Protein AF-A0A086K2T2-F1 (afdb_monomer_lite)

Organism: NCBI:txid943167

Structure (mmCIF, N/CA/C/O backbone):
data_AF-A0A086K2T2-F1
#
_entry.id   AF-A0A086K2T2-F1
#
loop_
_atom_site.group_PDB
_atom_site.id
_atom_site.type_symbol
_atom_site.label_atom_id
_atom_site.label_alt_id
_atom_site.label_comp_id
_atom_site.label_asym_id
_atom_site.label_entity_id
_atom_site.label_seq_id
_atom_site.pdbx_PDB_ins_code
_atom_site.Cartn_x
_atom_site.Cartn_y
_atom_site.Cartn_z
_atom_site.occupancy
_atom_site.B_iso_or_equiv
_atom_site.auth_seq_id
_atom_site.auth_comp_id
_atom_site.auth_asym_id
_atom_site.auth_atom_id
_atom_site.pdbx_PDB_model_num
ATOM 1 N N . LEU A 1 1 ? 9.852 3.200 -11.752 1.00 92.31 1 LEU A N 1
ATOM 2 C CA . LEU A 1 1 ? 8.713 2.403 -11.233 1.00 92.31 1 LEU A CA 1
ATOM 3 C C . LEU A 1 1 ? 8.890 2.026 -9.760 1.00 92.31 1 LEU A C 1
ATOM 5 O O . LEU A 1 1 ? 7.981 2.288 -8.988 1.00 92.31 1 LEU A O 1
ATOM 9 N N . ALA A 1 2 ? 10.057 1.526 -9.336 1.00 95.31 2 ALA A N 1
ATOM 10 C CA . ALA A 1 2 ? 10.323 1.230 -7.920 1.00 95.31 2 ALA A CA 1
ATOM 11 C C . ALA A 1 2 ? 10.089 2.429 -6.971 1.00 95.31 2 ALA A C 1
ATOM 13 O O . ALA A 1 2 ? 9.415 2.281 -5.959 1.00 95.31 2 ALA A O 1
ATOM 14 N N . GLU A 1 3 ? 10.547 3.636 -7.326 1.00 97.75 3 GLU A N 1
ATOM 15 C CA . GLU A 1 3 ? 10.297 4.844 -6.517 1.00 97.75 3 GLU A CA 1
ATOM 16 C C . GLU A 1 3 ? 8.798 5.180 -6.388 1.00 97.75 3 GLU A C 1
ATOM 18 O O . GLU A 1 3 ? 8.335 5.595 -5.329 1.00 97.75 3 GLU A O 1
ATOM 23 N N . TYR A 1 4 ? 8.014 4.963 -7.449 1.00 97.25 4 TYR A N 1
ATOM 24 C CA . TYR A 1 4 ? 6.560 5.140 -7.402 1.00 97.25 4 TYR A CA 1
ATOM 25 C C . TYR A 1 4 ? 5.921 4.146 -6.429 1.00 97.25 4 TYR A C 1
ATOM 27 O O . TYR A 1 4 ? 5.141 4.550 -5.570 1.00 97.25 4 TYR A O 1
ATOM 35 N N . MET A 1 5 ? 6.305 2.870 -6.509 1.00 97.25 5 MET A N 1
ATOM 36 C CA . MET A 1 5 ? 5.830 1.847 -5.576 1.00 97.25 5 MET A CA 1
ATOM 37 C C . MET A 1 5 ? 6.202 2.186 -4.135 1.00 97.25 5 MET A C 1
ATOM 39 O O . MET A 1 5 ? 5.371 2.036 -3.250 1.00 97.25 5 MET A O 1
ATOM 43 N N . TYR A 1 6 ? 7.412 2.700 -3.903 1.00 97.38 6 TYR A N 1
ATOM 44 C CA . TYR A 1 6 ? 7.841 3.149 -2.581 1.00 97.38 6 TYR A CA 1
ATOM 45 C C . TYR A 1 6 ? 6.929 4.256 -2.031 1.00 97.38 6 TYR A C 1
ATOM 47 O O . TYR A 1 6 ? 6.450 4.155 -0.903 1.00 97.38 6 TYR A O 1
ATOM 55 N N . LYS A 1 7 ? 6.607 5.268 -2.847 1.00 98.31 7 LYS A N 1
ATOM 56 C CA . LYS A 1 7 ? 5.682 6.350 -2.463 1.00 98.31 7 LYS A CA 1
ATOM 57 C C . LYS A 1 7 ? 4.264 5.837 -2.188 1.00 98.31 7 LYS A C 1
ATOM 59 O O . LYS A 1 7 ? 3.664 6.233 -1.193 1.00 98.31 7 LYS A O 1
ATOM 64 N N . VAL A 1 8 ? 3.742 4.943 -3.034 1.00 97.88 8 VAL A N 1
ATOM 65 C CA . VAL A 1 8 ? 2.409 4.335 -2.853 1.00 97.88 8 VAL A CA 1
ATOM 66 C C . VAL A 1 8 ? 2.353 3.503 -1.572 1.00 97.88 8 VAL A C 1
ATOM 68 O O . VAL A 1 8 ? 1.420 3.657 -0.788 1.00 97.88 8 VAL A O 1
ATOM 71 N N . SER A 1 9 ? 3.358 2.661 -1.329 1.00 97.44 9 SER A N 1
ATOM 72 C CA . SER A 1 9 ? 3.449 1.849 -0.113 1.00 97.44 9 SER A CA 1
ATOM 73 C C . SER A 1 9 ? 3.553 2.710 1.148 1.00 97.44 9 SER A C 1
ATOM 75 O O . SER A 1 9 ? 2.900 2.399 2.143 1.00 97.44 9 SER A O 1
ATOM 77 N N . GLY A 1 10 ? 4.312 3.811 1.103 1.00 98.25 10 GLY A N 1
ATOM 78 C CA . GLY A 1 10 ? 4.382 4.782 2.200 1.00 98.25 10 GLY A CA 1
ATOM 79 C C . GLY A 1 10 ? 3.017 5.401 2.504 1.00 98.25 10 GLY A C 1
ATOM 80 O O . GLY A 1 10 ? 2.510 5.256 3.612 1.00 98.25 10 GLY A O 1
ATOM 81 N N . ALA A 1 11 ? 2.357 5.970 1.491 1.00 98.25 11 ALA A N 1
ATOM 82 C CA . ALA A 1 11 ? 1.031 6.570 1.651 1.00 98.25 11 ALA A CA 1
ATOM 83 C C . ALA A 1 11 ? -0.030 5.563 2.140 1.00 98.25 11 ALA A C 1
ATOM 85 O O . ALA A 1 11 ? -0.901 5.907 2.941 1.00 98.25 11 ALA A O 1
ATOM 86 N N . PHE A 1 12 ? 0.034 4.307 1.684 1.00 98.19 12 PHE A N 1
ATOM 87 C CA . PHE A 1 12 ? -0.863 3.255 2.161 1.00 98.19 12 PHE A CA 1
ATOM 88 C C . PHE A 1 12 ? -0.585 2.861 3.617 1.00 98.19 12 PHE A C 1
ATOM 90 O O . PHE A 1 12 ? -1.526 2.580 4.358 1.00 98.19 12 PHE A O 1
ATOM 97 N N . THR A 1 13 ? 0.682 2.867 4.039 1.00 97.88 13 THR A N 1
ATOM 98 C CA . THR A 1 13 ? 1.068 2.601 5.433 1.00 97.88 13 THR A CA 1
ATOM 99 C C . THR A 1 13 ? 0.492 3.667 6.359 1.00 97.88 13 THR A C 1
ATOM 101 O O . THR A 1 13 ? -0.170 3.318 7.337 1.00 97.88 13 THR A O 1
ATOM 104 N N . ASP A 1 14 ? 0.642 4.944 6.000 1.00 98.25 14 ASP A N 1
ATOM 105 C CA . ASP A 1 14 ? 0.072 6.065 6.756 1.00 98.25 14 ASP A CA 1
ATOM 106 C C . ASP A 1 14 ? -1.460 5.949 6.851 1.00 98.25 14 ASP A C 1
ATOM 108 O O . ASP A 1 14 ? -2.045 6.079 7.930 1.00 98.25 14 ASP A O 1
ATOM 112 N N . PHE A 1 15 ? -2.123 5.623 5.734 1.00 97.69 15 PHE A N 1
ATOM 113 C CA . PHE A 1 15 ? -3.564 5.362 5.702 1.00 97.69 15 PHE A CA 1
ATOM 114 C C . PHE A 1 15 ? -3.969 4.226 6.649 1.00 97.69 15 PHE A C 1
ATOM 116 O O . PHE A 1 15 ? -4.901 4.390 7.438 1.00 97.69 15 PHE A O 1
ATOM 123 N N . TYR A 1 16 ? -3.290 3.079 6.578 1.00 95.94 16 TYR A N 1
ATOM 124 C CA . TYR A 1 16 ? -3.651 1.894 7.352 1.00 95.94 16 TYR A CA 1
ATOM 125 C C . TYR A 1 16 ? -3.429 2.098 8.858 1.00 95.94 16 TYR A C 1
ATOM 127 O O . TYR A 1 16 ? -4.202 1.589 9.669 1.00 95.94 16 TYR A O 1
ATOM 135 N N . GLN A 1 17 ? -2.415 2.882 9.236 1.00 96.56 17 GLN A N 1
ATOM 136 C CA . GLN A 1 17 ? -2.161 3.265 10.627 1.00 96.56 17 GLN A CA 1
ATOM 137 C C . GLN A 1 17 ? -3.204 4.256 11.160 1.00 96.56 17 GLN A C 1
ATOM 139 O O . GLN A 1 17 ? -3.662 4.117 12.293 1.00 96.56 17 GLN A O 1
ATOM 144 N N . ALA A 1 18 ? -3.608 5.241 10.353 1.00 96.94 18 ALA A N 1
ATOM 145 C CA . ALA A 1 18 ? -4.545 6.281 10.776 1.00 96.94 18 ALA A CA 1
ATOM 146 C C . ALA A 1 18 ? -6.021 5.839 10.735 1.00 96.94 18 ALA A C 1
ATOM 148 O O . ALA A 1 18 ? -6.852 6.357 11.483 1.00 96.94 18 ALA A O 1
ATOM 149 N N . CYS A 1 19 ? -6.379 4.904 9.850 1.00 94.56 19 CYS A N 1
ATOM 150 C CA . CYS A 1 19 ? -7.765 4.533 9.578 1.00 94.56 19 CYS A CA 1
ATOM 151 C C . CYS A 1 19 ? -8.043 3.056 9.869 1.00 94.56 19 CYS A C 1
ATOM 153 O O . CYS A 1 19 ? -7.676 2.172 9.097 1.00 94.56 19 CYS A O 1
ATOM 155 N N . LYS A 1 20 ? -8.850 2.781 10.901 1.00 96.12 20 LYS A N 1
ATOM 156 C CA . LYS A 1 20 ? -9.409 1.437 11.110 1.00 96.12 20 LYS A CA 1
ATOM 157 C C . LYS A 1 20 ? -10.270 1.035 9.907 1.00 96.12 20 LYS A C 1
ATOM 159 O O . LYS A 1 20 ? -11.284 1.672 9.640 1.00 96.12 20 LYS A O 1
ATOM 164 N N . VAL A 1 21 ? -9.897 -0.011 9.175 1.00 96.94 21 VAL A N 1
ATOM 165 C CA . VAL A 1 21 ? -10.672 -0.467 8.006 1.00 96.94 21 VAL A CA 1
ATOM 166 C C . VAL A 1 21 ? -11.905 -1.252 8.455 1.00 96.94 21 VAL A C 1
ATOM 168 O O . VAL A 1 21 ? -13.038 -0.832 8.213 1.00 96.94 21 VAL A O 1
ATOM 171 N N . LEU A 1 22 ? -11.685 -2.359 9.166 1.00 97.19 22 LEU A N 1
ATOM 172 C CA . LEU A 1 22 ? -12.740 -3.274 9.602 1.00 97.19 22 LEU A CA 1
ATOM 173 C C . LEU A 1 22 ? -13.536 -2.707 10.782 1.00 97.19 22 LEU A C 1
ATOM 175 O O . LEU A 1 22 ? -12.969 -2.185 11.741 1.00 97.19 22 LEU A O 1
ATOM 179 N N . GLY A 1 23 ? -14.858 -2.825 10.725 1.00 95.38 23 GLY A N 1
ATOM 180 C CA . GLY A 1 23 ? -15.777 -2.308 11.737 1.00 95.38 23 GLY A CA 1
ATOM 181 C C . GLY A 1 23 ? -15.874 -0.781 11.774 1.00 95.38 23 GLY A C 1
ATOM 182 O O . GLY A 1 23 ? -16.384 -0.237 12.749 1.00 95.38 23 GLY A O 1
ATOM 183 N N . SER A 1 24 ? -15.362 -0.080 10.757 1.00 96.69 24 SER A N 1
ATOM 184 C CA . SER A 1 24 ? -15.573 1.363 10.612 1.00 96.69 24 SER A CA 1
ATOM 185 C C . SER A 1 24 ? -16.842 1.664 9.809 1.00 96.69 24 SER A C 1
ATOM 187 O O . SER A 1 24 ? -17.209 0.868 8.941 1.00 96.69 24 SER A O 1
ATOM 189 N N . PRO A 1 25 ? -17.487 2.830 10.006 1.00 97.75 25 PRO A N 1
ATOM 190 C CA . PRO A 1 25 ? -18.629 3.229 9.180 1.00 97.75 25 PRO A CA 1
ATOM 191 C C . PRO A 1 25 ? -18.289 3.316 7.682 1.00 97.75 25 PRO A C 1
ATOM 193 O O . PRO A 1 25 ? -19.153 3.125 6.835 1.00 97.75 25 PRO A O 1
ATOM 196 N N . GLN A 1 26 ? -17.020 3.570 7.342 1.00 97.50 26 GLN A N 1
ATOM 197 C CA . GLN A 1 26 ? -16.514 3.661 5.968 1.00 97.50 26 GLN A CA 1
ATOM 198 C C . GLN A 1 26 ? -15.859 2.360 5.475 1.00 97.50 26 GLN A C 1
ATOM 200 O O . GLN A 1 26 ? -15.101 2.392 4.503 1.00 97.50 26 GLN A O 1
ATOM 205 N N . GLN A 1 27 ? -16.118 1.219 6.127 1.00 97.88 27 GLN A N 1
ATOM 206 C CA . GLN A 1 27 ? -15.455 -0.058 5.840 1.00 97.88 27 GLN A CA 1
ATOM 207 C C . GLN A 1 27 ? -15.458 -0.403 4.348 1.00 97.88 27 GLN A C 1
ATOM 209 O O . GLN A 1 27 ? -14.401 -0.695 3.800 1.00 97.88 27 GLN A O 1
ATOM 214 N N . ASN A 1 28 ? -16.612 -0.337 3.678 1.00 97.88 28 ASN A N 1
ATOM 215 C CA . ASN A 1 28 ? -16.722 -0.730 2.270 1.00 97.88 28 ASN A CA 1
ATOM 216 C C . ASN A 1 28 ? -15.838 0.137 1.364 1.00 97.88 28 ASN A C 1
ATOM 218 O O . ASN A 1 28 ? -15.087 -0.386 0.545 1.00 97.88 28 ASN A O 1
ATOM 222 N N . THR A 1 29 ? -15.853 1.456 1.561 1.00 97.94 29 THR A N 1
ATOM 223 C CA . THR A 1 29 ? -14.995 2.387 0.815 1.00 97.94 29 THR A CA 1
ATOM 224 C C . THR A 1 29 ? -13.515 2.133 1.091 1.00 97.94 29 THR A C 1
ATOM 226 O O . THR A 1 29 ? -12.700 2.127 0.173 1.00 97.94 29 THR A O 1
ATOM 229 N N . ARG A 1 30 ? -13.151 1.881 2.353 1.00 98.00 30 ARG A N 1
ATOM 230 C CA . ARG A 1 30 ? -11.764 1.600 2.748 1.00 98.00 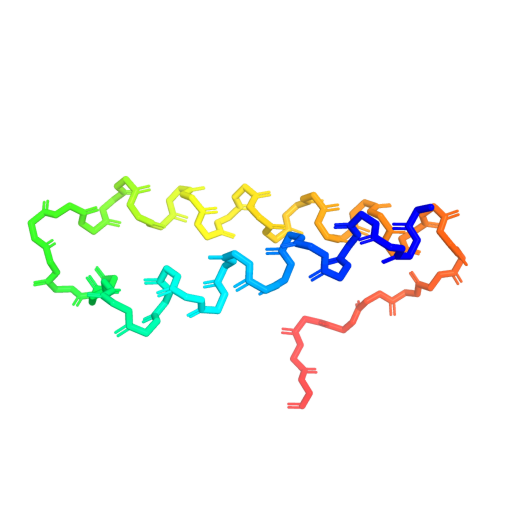30 ARG A CA 1
ATOM 231 C C . ARG A 1 30 ? -11.271 0.257 2.204 1.00 98.00 30 ARG A C 1
ATOM 233 O O . ARG A 1 30 ? -10.123 0.170 1.788 1.00 98.00 30 ARG A O 1
ATOM 240 N N . LEU A 1 31 ? -12.131 -0.759 2.136 1.00 98.25 31 LEU A N 1
ATOM 241 C CA . LEU A 1 31 ? -11.820 -2.038 1.493 1.00 98.25 31 LEU A CA 1
ATOM 242 C C . LEU A 1 31 ? -11.586 -1.874 -0.012 1.00 98.25 31 LEU A C 1
ATOM 244 O O . LEU A 1 31 ? -10.634 -2.446 -0.536 1.00 98.25 31 LEU A O 1
ATOM 248 N N . LEU A 1 32 ? -12.395 -1.057 -0.696 1.00 98.25 32 LEU A N 1
ATOM 249 C CA . LEU A 1 32 ? -12.167 -0.732 -2.108 1.00 98.25 32 LEU A CA 1
ATOM 250 C C . LEU A 1 32 ? -10.824 -0.025 -2.321 1.00 98.25 32 LEU A C 1
ATOM 252 O O . LEU A 1 32 ? -10.129 -0.331 -3.287 1.00 98.25 32 LEU A O 1
ATOM 256 N N . LEU A 1 33 ? -10.429 0.869 -1.408 1.00 98.00 33 LEU A N 1
ATOM 257 C CA . LEU A 1 33 ? -9.109 1.500 -1.447 1.00 98.00 33 LEU A CA 1
ATOM 258 C C . LEU A 1 33 ? -7.984 0.469 -1.272 1.00 98.00 33 LEU A C 1
ATOM 260 O O . LEU A 1 33 ? -7.043 0.469 -2.061 1.00 98.00 33 LEU A O 1
ATOM 264 N N . CYS A 1 34 ? -8.094 -0.440 -0.296 1.00 97.81 34 CYS A N 1
ATOM 265 C CA . CYS A 1 34 ? -7.125 -1.527 -0.114 1.00 97.81 34 CYS A CA 1
ATOM 266 C C . CYS A 1 34 ? -6.987 -2.388 -1.378 1.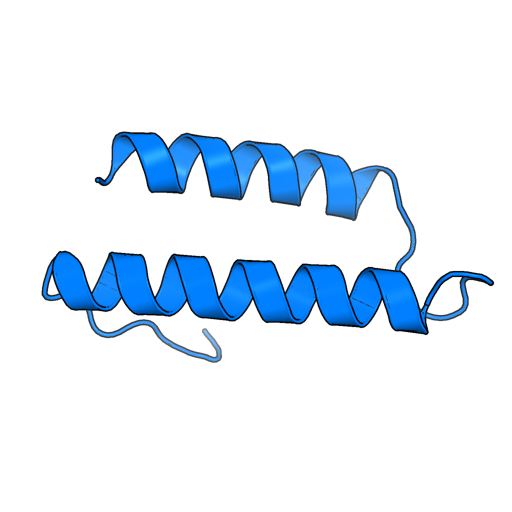00 97.81 34 CYS A C 1
ATOM 268 O O . CYS A 1 34 ? -5.874 -2.683 -1.809 1.00 97.81 34 CYS A O 1
ATOM 270 N N . GLU A 1 35 ? -8.110 -2.754 -1.995 1.00 98.00 35 GLU A N 1
ATOM 271 C CA . GLU A 1 35 ? -8.130 -3.576 -3.204 1.00 98.00 35 GLU A CA 1
ATOM 272 C C . GLU A 1 35 ? -7.541 -2.842 -4.418 1.00 98.00 35 GLU A C 1
ATOM 274 O O . GLU A 1 35 ? -6.797 -3.429 -5.207 1.00 98.00 35 GLU A O 1
ATOM 279 N N . ALA A 1 36 ? -7.818 -1.543 -4.559 1.00 98.19 36 ALA A N 1
ATOM 280 C CA . ALA A 1 36 ? -7.222 -0.713 -5.600 1.00 98.19 36 ALA A CA 1
ATOM 281 C C . ALA A 1 36 ? -5.697 -0.615 -5.433 1.00 98.19 36 ALA A C 1
ATOM 283 O O . ALA A 1 36 ? -4.960 -0.856 -6.392 1.00 98.19 36 ALA A O 1
ATOM 284 N N . THR A 1 37 ? -5.213 -0.348 -4.215 1.00 97.81 37 THR A N 1
ATOM 285 C CA . THR A 1 37 ? -3.774 -0.313 -3.918 1.00 97.81 37 THR A CA 1
ATOM 286 C C . THR A 1 37 ? -3.116 -1.664 -4.198 1.00 97.81 37 THR A C 1
ATOM 288 O O . THR A 1 37 ? -2.064 -1.705 -4.839 1.00 97.81 37 THR A O 1
ATOM 291 N N . ARG A 1 38 ? -3.754 -2.779 -3.807 1.00 97.62 38 ARG A N 1
ATOM 292 C CA . ARG A 1 38 ? -3.274 -4.140 -4.097 1.00 97.62 38 ARG A CA 1
ATOM 293 C C . ARG A 1 38 ? -3.078 -4.356 -5.598 1.00 97.6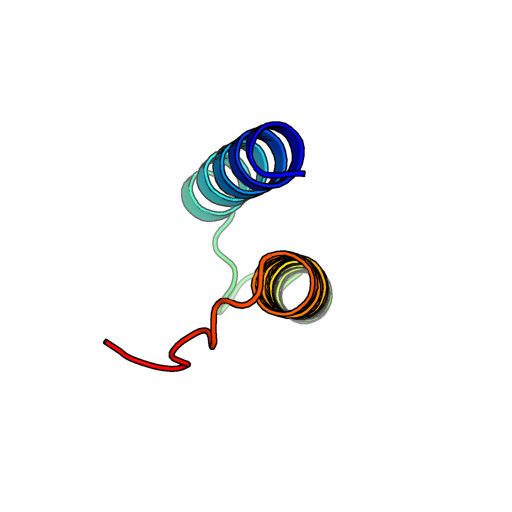2 38 ARG A C 1
ATOM 295 O O . ARG A 1 38 ? -2.006 -4.793 -6.010 1.00 97.62 38 ARG A O 1
ATOM 302 N N . LYS A 1 39 ? -4.076 -4.013 -6.419 1.00 97.56 39 LYS A N 1
ATOM 303 C CA . LYS A 1 39 ? -4.013 -4.164 -7.885 1.00 97.56 39 LYS A CA 1
ATOM 304 C C . LYS A 1 39 ? -2.905 -3.321 -8.516 1.00 97.56 39 LYS A C 1
ATOM 306 O O . LYS A 1 39 ? -2.186 -3.816 -9.380 1.00 97.56 39 LYS A O 1
ATOM 311 N N . VAL A 1 40 ? -2.738 -2.074 -8.070 1.00 97.69 40 VAL A N 1
ATOM 312 C CA . VAL A 1 40 ? -1.680 -1.179 -8.570 1.00 97.69 40 VAL A CA 1
ATOM 313 C C . VAL A 1 40 ? -0.292 -1.713 -8.223 1.00 97.69 40 VAL A C 1
ATOM 315 O O . VAL A 1 40 ? 0.583 -1.761 -9.093 1.00 97.69 40 VAL A O 1
ATOM 318 N N . LEU A 1 41 ? -0.078 -2.151 -6.979 1.00 97.00 41 LEU A N 1
ATOM 319 C CA . LEU A 1 41 ? 1.203 -2.723 -6.564 1.00 97.00 41 LEU A CA 1
ATOM 320 C C . LEU A 1 41 ? 1.486 -4.036 -7.298 1.00 97.00 41 LEU A C 1
ATOM 322 O O . LEU A 1 41 ? 2.591 -4.211 -7.801 1.00 97.00 41 LEU A O 1
ATOM 326 N N . GLN A 1 42 ? 0.488 -4.914 -7.437 1.00 96.81 42 GLN A N 1
ATOM 327 C CA . GLN A 1 42 ? 0.605 -6.169 -8.181 1.00 96.81 42 GLN A CA 1
ATOM 328 C C . GLN A 1 42 ? 1.021 -5.927 -9.639 1.00 96.81 42 GLN A C 1
ATOM 330 O O . GLN A 1 42 ? 1.992 -6.520 -10.105 1.00 96.81 42 GLN A O 1
ATOM 335 N N . ALA A 1 43 ? 0.341 -5.018 -10.343 1.00 96.94 43 ALA A N 1
ATOM 336 C CA . ALA A 1 43 ? 0.709 -4.639 -11.705 1.00 96.94 43 ALA A CA 1
ATOM 337 C C . ALA A 1 43 ? 2.131 -4.058 -11.772 1.00 96.94 43 ALA A C 1
ATOM 339 O O . ALA A 1 43 ? 2.901 -4.402 -12.666 1.00 96.94 43 ALA A O 1
ATOM 340 N N . SER A 1 44 ? 2.509 -3.223 -10.801 1.00 97.31 44 SER A N 1
ATOM 341 C CA . SER A 1 44 ? 3.845 -2.625 -10.750 1.00 97.31 44 SER A CA 1
ATOM 342 C C . SER A 1 44 ? 4.948 -3.666 -10.517 1.00 97.31 44 SER A C 1
ATOM 344 O O . SER A 1 44 ? 6.000 -3.574 -11.145 1.00 97.31 44 SER A O 1
ATOM 346 N N . PHE A 1 45 ? 4.709 -4.682 -9.677 1.00 96.88 45 PHE A N 1
ATOM 347 C CA . PHE A 1 45 ? 5.627 -5.813 -9.509 1.00 96.88 45 PHE A CA 1
ATOM 348 C C . PHE A 1 45 ? 5.780 -6.608 -10.808 1.00 96.88 45 PHE A C 1
ATOM 350 O O . PHE A 1 45 ? 6.911 -6.845 -11.232 1.00 96.88 45 PHE A O 1
ATOM 357 N N . TYR A 1 46 ? 4.676 -6.9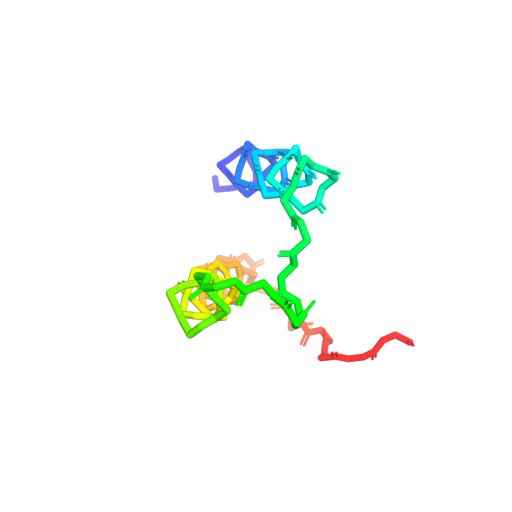35 -11.489 1.00 96.81 46 TYR A N 1
ATOM 358 C CA . TYR A 1 46 ? 4.736 -7.649 -12.767 1.00 96.81 46 TYR A CA 1
ATOM 359 C C . TYR A 1 46 ? 5.509 -6.875 -13.840 1.00 96.81 46 TYR A C 1
ATOM 361 O O . TYR A 1 46 ? 6.317 -7.464 -14.553 1.00 96.81 46 TYR A O 1
ATOM 369 N N . LEU A 1 47 ? 5.331 -5.552 -13.919 1.00 97.12 47 LEU A N 1
ATOM 370 C CA . LEU A 1 47 ? 6.094 -4.694 -14.834 1.00 97.12 47 LEU A CA 1
ATOM 371 C C . LEU A 1 47 ? 7.600 -4.661 -14.523 1.00 97.12 47 LEU A C 1
ATOM 373 O O . LEU A 1 47 ? 8.398 -4.385 -15.414 1.00 97.12 47 LEU A O 1
ATOM 377 N N . LEU A 1 48 ? 7.998 -4.945 -13.280 1.00 96.69 48 LEU A N 1
ATOM 378 C CA . LEU A 1 48 ? 9.399 -5.098 -12.876 1.00 96.69 48 LEU A CA 1
ATOM 379 C C . LEU A 1 48 ? 9.924 -6.537 -13.036 1.00 96.69 48 LEU A C 1
ATOM 381 O O . LEU A 1 48 ? 11.066 -6.801 -12.672 1.00 96.69 48 LEU A O 1
ATOM 385 N N . GLY A 1 49 ? 9.116 -7.468 -13.554 1.00 96.50 49 GLY A N 1
ATOM 386 C CA . GLY A 1 49 ? 9.479 -8.885 -13.665 1.00 96.50 49 GLY A CA 1
ATOM 387 C C . GLY A 1 49 ? 9.443 -9.641 -12.332 1.00 96.50 49 GLY A C 1
ATOM 388 O O . GLY A 1 49 ? 10.007 -10.728 -12.224 1.00 96.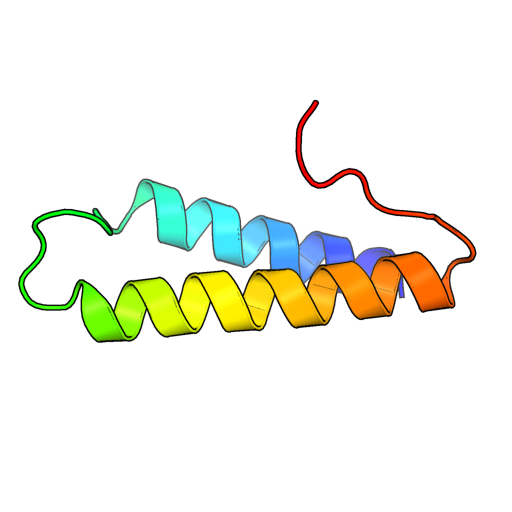50 49 GLY A O 1
ATOM 389 N N . ILE A 1 50 ? 8.791 -9.081 -11.310 1.00 96.00 50 ILE A N 1
ATOM 390 C CA . ILE A 1 50 ? 8.650 -9.681 -9.982 1.00 96.00 50 ILE A CA 1
ATOM 391 C C . ILE A 1 50 ? 7.268 -10.326 -9.888 1.00 96.00 50 ILE A C 1
ATOM 393 O O . ILE A 1 50 ? 6.260 -9.689 -10.185 1.00 96.00 50 ILE A O 1
ATOM 397 N N . THR A 1 51 ? 7.205 -11.578 -9.429 1.00 93.81 51 THR A N 1
ATOM 398 C CA . THR A 1 51 ? 5.927 -12.227 -9.100 1.00 93.81 51 THR A CA 1
ATOM 399 C C . THR A 1 51 ? 5.595 -11.947 -7.632 1.00 93.81 51 THR A C 1
ATOM 401 O O . THR A 1 51 ? 6.303 -12.449 -6.758 1.00 93.81 51 THR A O 1
ATOM 404 N N . PRO A 1 52 ? 4.571 -11.130 -7.330 1.00 91.06 52 PRO A N 1
ATOM 405 C CA . PRO A 1 52 ? 4.221 -10.809 -5.951 1.00 91.06 52 PRO A CA 1
ATOM 406 C C . PRO A 1 52 ? 3.547 -12.000 -5.254 1.00 91.06 52 PRO A C 1
ATOM 408 O O . PRO A 1 52 ? 2.727 -12.696 -5.853 1.00 91.06 52 PRO A O 1
ATOM 411 N N . LEU A 1 53 ? 3.868 -12.207 -3.974 1.00 91.19 53 LEU A N 1
ATOM 412 C CA . LEU A 1 53 ? 3.214 -13.195 -3.111 1.00 91.19 53 LEU A CA 1
ATOM 413 C C . LEU A 1 53 ? 1.935 -12.601 -2.506 1.00 91.19 53 LEU A C 1
ATOM 415 O O . LEU A 1 53 ? 1.949 -11.467 -2.030 1.00 91.19 53 LEU A O 1
ATOM 419 N N . GLU A 1 54 ? 0.842 -13.367 -2.471 1.00 88.31 54 GLU A N 1
ATOM 420 C CA . GLU A 1 54 ? -0.396 -12.929 -1.798 1.00 88.31 54 GLU A CA 1
ATOM 421 C C . GLU A 1 54 ? -0.347 -13.099 -0.274 1.00 88.31 54 GLU A C 1
ATOM 423 O O . GLU A 1 54 ? -1.054 -12.410 0.462 1.00 88.31 54 GLU A O 1
ATOM 428 N N . ARG A 1 55 ? 0.493 -14.013 0.212 1.00 86.81 55 ARG A N 1
ATOM 429 C CA . ARG A 1 55 ? 0.735 -14.269 1.631 1.00 86.81 55 ARG A CA 1
ATOM 430 C C . ARG A 1 55 ? 2.192 -14.687 1.804 1.00 86.81 55 ARG A C 1
ATOM 432 O O . ARG A 1 55 ? 2.670 -15.519 1.034 1.00 86.81 55 ARG A O 1
ATOM 439 N N . ILE A 1 56 ? 2.860 -14.082 2.783 1.00 82.19 56 ILE A N 1
ATOM 440 C CA . ILE A 1 56 ? 4.198 -14.464 3.259 1.00 82.19 56 ILE A CA 1
ATOM 441 C C . ILE A 1 56 ? 4.031 -15.410 4.445 1.00 82.19 56 ILE A C 1
ATOM 443 O O . ILE A 1 56 ? 3.077 -15.181 5.228 1.00 82.19 56 ILE A O 1
#

pLDDT: mean 96.31, std 3.03, range [82.19, 98.31]

InterPro domains:
  IPR001278 Arginine-tRNA ligase [PTHR11956] (1-56)
  IPR008909 DALR anticodon binding [PF05746] (1-56)
  IPR008909 DALR anticodon binding [SM00836] (1-56)
  IPR009080 Aminoacyl-tRNA synthetase, class Ia, anticodon-binding [SSF47323] (1-56)

Radius of gyration: 12.43 Å; chains: 1; bounding box: 29×21×27 Å

Sequence (56 aa):
LAEYMYKVSGAFTDFYQACKVLGSPQQNTRLLLCEATRKVLQASFYLLGITPLERI

Foldseek 3Di:
DVVVLVVLVVVVVVVVVVDDQPPDPCNVVVVVVVVVSVVVNCVVCVVVVHHDDPDD

Secondary structure (DSSP, 8-state):
-HHHHHHHHHHHHHHHHHS--TTSTTHHHHHHHHHHHHHHHHH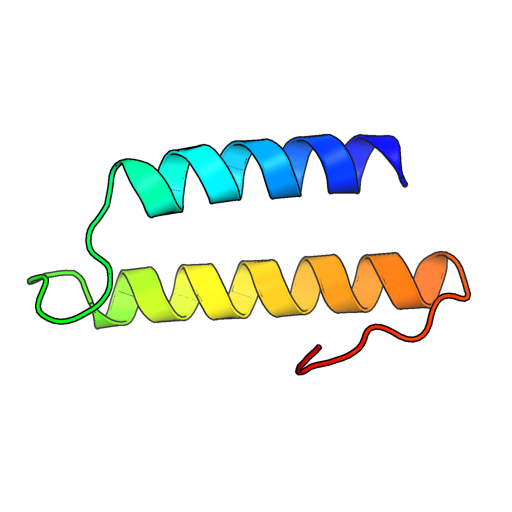HHHHTT----S--